Protein AF-A0A2X1PNI4-F1 (afdb_monomer_lite)

Sequence (66 aa):
MLDVVDLSRLQFALTALYHFIFVPLTLGLSFILVIMETIYVATGKEVYKDMTKFWGKLFGINFALG

Foldseek 3Di:
DQDPVNVVVVVVVVVVVQLVVLVVVLVVLVVVLVVLVVCCVVPVPCVSVVVSVVSVVVSVVSVVRD

Structure (mmCIF, N/CA/C/O backbone):
data_AF-A0A2X1PNI4-F1
#
_entry.id   AF-A0A2X1PNI4-F1
#
loop_
_atom_site.group_PDB
_atom_site.id
_atom_site.type_symbol
_atom_site.label_atom_id
_atom_site.label_alt_id
_atom_site.label_comp_id
_atom_site.label_asym_id
_atom_site.label_entity_id
_atom_site.label_seq_id
_atom_site.pdbx_PDB_ins_code
_atom_site.Cartn_x
_atom_site.Cartn_y
_atom_site.Cartn_z
_atom_site.occupancy
_atom_site.B_iso_or_equiv
_atom_site.auth_seq_id
_atom_site.auth_comp_id
_atom_site.auth_asym_id
_atom_site.auth_atom_id
_atom_site.pdbx_PDB_model_num
ATOM 1 N N . MET A 1 1 ? 12.220 0.470 -37.683 1.00 77.38 1 MET A N 1
ATOM 2 C CA . MET A 1 1 ? 12.192 -0.674 -36.746 1.00 77.38 1 MET A CA 1
ATOM 3 C C . MET A 1 1 ? 12.606 -0.119 -35.396 1.00 77.38 1 MET A C 1
ATOM 5 O O . MET A 1 1 ? 13.528 0.683 -35.398 1.00 77.38 1 MET A O 1
ATOM 9 N N . LEU A 1 2 ? 11.905 -0.443 -34.306 1.00 89.75 2 LEU A N 1
ATOM 10 C CA . LEU A 1 2 ? 12.351 -0.031 -32.968 1.00 89.75 2 LEU A CA 1
ATOM 11 C C . LEU A 1 2 ? 13.679 -0.727 -32.665 1.00 89.75 2 LEU A C 1
ATOM 13 O O . LEU A 1 2 ? 13.798 -1.929 -32.917 1.00 89.75 2 LEU A O 1
ATOM 17 N N . ASP A 1 3 ? 14.665 0.026 -32.187 1.00 95.44 3 ASP A N 1
ATOM 18 C CA . ASP A 1 3 ? 15.961 -0.528 -31.809 1.00 95.44 3 ASP A CA 1
ATOM 19 C C . ASP A 1 3 ? 15.951 -1.044 -30.357 1.00 95.44 3 ASP A C 1
ATOM 21 O O . A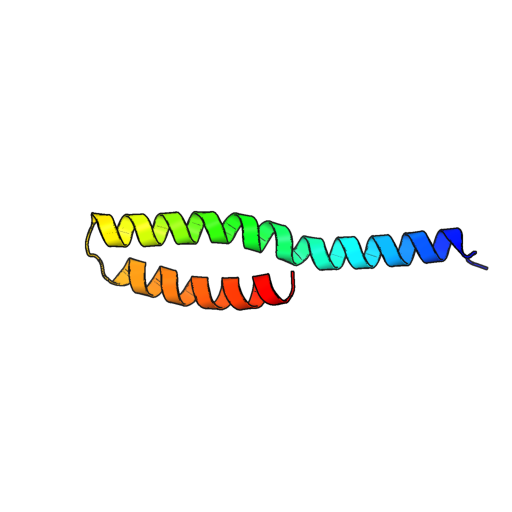SP A 1 3 ? 14.959 -0.941 -29.629 1.00 95.44 3 ASP A O 1
ATOM 25 N N . VAL A 1 4 ? 17.060 -1.649 -29.928 1.00 97.69 4 VAL A N 1
ATOM 26 C CA . VAL A 1 4 ? 17.185 -2.213 -28.575 1.00 97.69 4 VAL A CA 1
ATOM 27 C C . VAL A 1 4 ? 17.021 -1.138 -27.496 1.00 97.69 4 VAL A C 1
ATOM 29 O O . VAL A 1 4 ? 16.478 -1.427 -26.429 1.00 97.69 4 VAL A O 1
ATOM 32 N N . VAL A 1 5 ? 17.458 0.097 -27.755 1.00 98.00 5 VAL A N 1
ATOM 33 C CA . VAL A 1 5 ? 17.361 1.197 -26.788 1.00 98.00 5 VAL A CA 1
ATOM 34 C C . VAL A 1 5 ? 15.902 1.606 -26.610 1.00 98.00 5 VAL A C 1
ATOM 36 O O . VAL A 1 5 ? 15.439 1.737 -25.473 1.00 98.00 5 VAL A O 1
ATOM 39 N N . ASP A 1 6 ? 15.158 1.743 -27.704 1.00 98.12 6 ASP A N 1
ATOM 40 C CA . ASP A 1 6 ? 13.740 2.093 -27.672 1.00 98.12 6 ASP A CA 1
ATOM 41 C C . ASP A 1 6 ? 12.896 1.000 -27.003 1.00 98.12 6 ASP A C 1
ATOM 43 O O . ASP A 1 6 ? 12.048 1.297 -26.155 1.00 98.12 6 ASP A O 1
ATOM 47 N N . LEU A 1 7 ? 13.168 -0.274 -27.305 1.00 98.12 7 LEU A N 1
ATOM 48 C CA . LEU A 1 7 ? 12.500 -1.405 -26.650 1.00 98.12 7 LEU A CA 1
ATOM 49 C C . LEU A 1 7 ? 12.817 -1.469 -25.150 1.00 98.12 7 LEU A C 1
ATOM 51 O O . LEU A 1 7 ? 11.919 -1.709 -24.342 1.00 98.12 7 LEU A O 1
ATOM 55 N N . SER A 1 8 ? 14.064 -1.190 -24.764 1.00 98.12 8 SER A N 1
ATOM 56 C CA . SER A 1 8 ? 14.470 -1.157 -23.352 1.00 98.12 8 SER A CA 1
ATOM 57 C C . SER A 1 8 ? 13.754 -0.045 -22.582 1.00 98.12 8 SER A C 1
ATOM 59 O O . SER A 1 8 ? 13.291 -0.262 -21.461 1.00 98.12 8 SER A O 1
ATOM 61 N N . ARG A 1 9 ? 13.602 1.141 -23.189 1.00 98.19 9 ARG A N 1
ATOM 62 C CA . ARG A 1 9 ? 12.834 2.253 -22.601 1.00 98.19 9 ARG A CA 1
ATOM 63 C C . ARG A 1 9 ? 11.367 1.890 -22.425 1.00 98.19 9 ARG A C 1
ATOM 65 O O . ARG A 1 9 ? 10.806 2.169 -21.369 1.00 98.19 9 ARG A O 1
ATOM 72 N N . LEU A 1 10 ? 10.760 1.253 -23.427 1.00 98.31 10 LEU A N 1
ATOM 73 C CA . LEU A 1 10 ? 9.369 0.815 -23.351 1.00 98.31 10 LEU A CA 1
ATOM 74 C C . LEU A 1 10 ? 9.169 -0.236 -22.251 1.00 98.31 10 LEU A C 1
ATOM 76 O O . LEU A 1 10 ? 8.247 -0.107 -21.449 1.00 98.31 10 LEU A O 1
ATOM 80 N N . GLN A 1 11 ? 10.053 -1.232 -22.161 1.00 98.38 11 GLN A N 1
ATOM 81 C CA . GLN A 1 11 ? 10.008 -2.242 -21.101 1.00 98.38 11 GLN A CA 1
ATOM 82 C C . GLN A 1 11 ? 10.112 -1.601 -19.710 1.00 98.38 11 GLN A C 1
ATOM 84 O O . GLN A 1 11 ? 9.330 -1.936 -18.814 1.00 98.38 11 GLN A O 1
ATOM 89 N N . PHE A 1 12 ? 11.045 -0.660 -19.530 1.00 98.50 12 PHE A N 1
ATOM 90 C CA . PHE A 1 12 ? 11.189 0.063 -18.268 1.00 98.50 12 PHE A CA 1
ATOM 91 C C . PHE A 1 12 ? 9.941 0.890 -17.951 1.00 98.50 12 PHE A C 1
ATOM 93 O O . PHE A 1 12 ? 9.421 0.798 -16.843 1.00 98.50 12 PHE A O 1
ATOM 100 N N . ALA A 1 13 ? 9.429 1.651 -18.922 1.00 98.31 13 ALA A N 1
ATOM 101 C CA . ALA A 1 13 ? 8.239 2.477 -18.749 1.00 98.31 13 ALA A CA 1
ATOM 102 C C . ALA A 1 13 ? 7.025 1.640 -18.325 1.00 98.31 13 ALA A C 1
ATOM 104 O O . ALA A 1 13 ? 6.340 2.004 -17.373 1.00 98.31 13 ALA A O 1
ATOM 105 N N . LEU A 1 14 ? 6.791 0.495 -18.973 1.00 98.31 14 LEU A N 1
ATOM 106 C CA . LEU A 1 14 ? 5.705 -0.415 -18.606 1.00 98.31 14 LEU A CA 1
ATOM 107 C C . LEU A 1 14 ? 5.889 -0.957 -17.186 1.00 98.31 14 LEU A C 1
ATOM 109 O O . LEU A 1 14 ? 4.968 -0.873 -16.380 1.00 98.31 14 LEU A O 1
ATOM 113 N N . THR A 1 15 ? 7.083 -1.449 -16.855 1.00 97.94 15 THR A N 1
ATOM 114 C CA . THR A 1 15 ? 7.373 -1.992 -15.517 1.00 97.94 15 THR A CA 1
ATOM 115 C C . THR A 1 15 ? 7.175 -0.9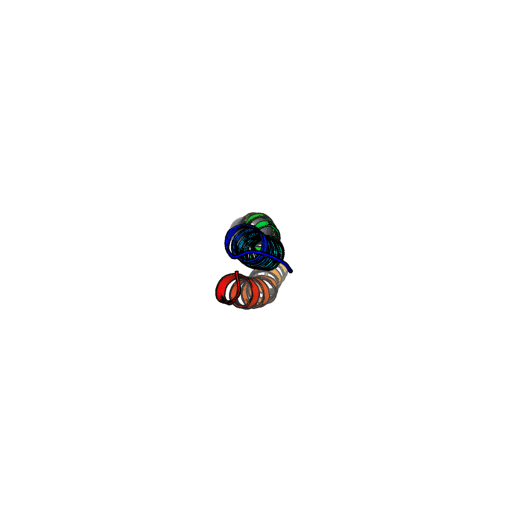35 -14.430 1.00 97.94 15 THR A C 1
ATOM 117 O O . THR A 1 15 ? 6.507 -1.191 -13.430 1.00 97.94 15 THR A O 1
ATOM 120 N N . ALA A 1 16 ? 7.704 0.272 -14.648 1.00 98.25 16 ALA A N 1
ATOM 121 C CA . ALA A 1 16 ? 7.585 1.383 -13.714 1.00 98.25 16 ALA A CA 1
ATOM 122 C C . ALA A 1 16 ? 6.124 1.815 -13.528 1.00 98.25 16 ALA A C 1
ATOM 124 O O . ALA A 1 16 ? 5.693 2.010 -12.395 1.00 98.25 16 ALA A O 1
ATOM 125 N N . LEU A 1 17 ? 5.348 1.917 -14.613 1.00 97.69 17 LEU A N 1
ATOM 126 C CA . LEU A 1 17 ? 3.929 2.271 -14.549 1.00 97.69 17 LEU A CA 1
ATOM 127 C C . LEU A 1 17 ? 3.119 1.226 -13.780 1.00 97.69 17 LEU A C 1
ATOM 129 O O . LEU A 1 17 ? 2.365 1.598 -12.885 1.00 97.69 17 LEU A O 1
ATOM 133 N N . TYR A 1 18 ? 3.293 -0.063 -14.091 1.00 96.88 18 TYR A N 1
ATOM 134 C CA . TYR A 1 18 ? 2.584 -1.131 -13.385 1.00 96.88 18 TYR A CA 1
ATOM 135 C C . TYR A 1 18 ? 2.933 -1.149 -11.896 1.00 96.88 18 TYR A C 1
ATOM 137 O O . TYR A 1 18 ? 2.027 -1.196 -11.069 1.00 96.88 18 TYR A O 1
ATOM 145 N N . HIS A 1 19 ? 4.214 -1.036 -11.541 1.00 97.12 19 HIS A N 1
ATOM 146 C CA . HIS A 1 19 ? 4.644 -0.981 -10.143 1.00 97.12 19 HIS A CA 1
ATOM 147 C C . HIS A 1 19 ? 4.058 0.238 -9.408 1.00 97.12 19 HIS A C 1
ATOM 149 O O . HIS A 1 19 ? 3.516 0.117 -8.307 1.00 97.12 19 HIS A O 1
ATOM 155 N N . PHE A 1 20 ? 4.077 1.418 -10.039 1.00 97.31 20 PHE A N 1
ATOM 156 C CA . PHE A 1 20 ? 3.631 2.661 -9.405 1.00 97.31 20 PHE A CA 1
ATOM 157 C C . PHE A 1 20 ? 2.105 2.791 -9.259 1.00 97.31 20 PHE A C 1
ATOM 159 O O . PHE A 1 20 ? 1.635 3.752 -8.659 1.00 97.31 20 PHE A O 1
ATOM 166 N N . ILE A 1 21 ? 1.314 1.829 -9.741 1.00 95.75 21 ILE A N 1
ATOM 167 C CA . ILE A 1 21 ? -0.109 1.716 -9.379 1.00 95.75 21 ILE A CA 1
ATOM 168 C C . ILE A 1 21 ? -0.251 1.223 -7.929 1.00 95.75 21 ILE A C 1
ATOM 170 O O . ILE A 1 21 ? -1.101 1.715 -7.186 1.00 95.75 21 ILE A O 1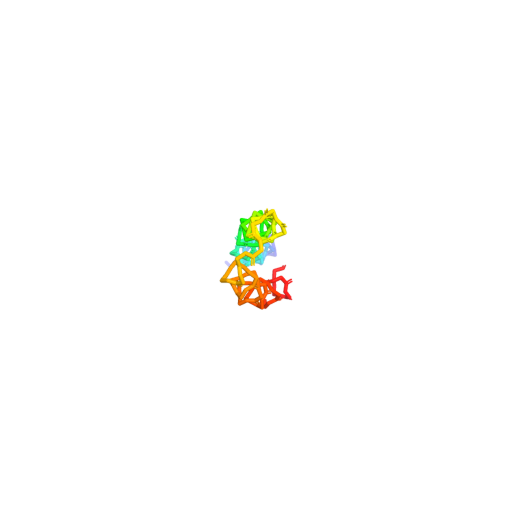
ATOM 174 N N . PHE A 1 22 ? 0.604 0.290 -7.504 1.00 97.75 22 PHE A N 1
ATOM 175 C CA . PHE A 1 22 ? 0.526 -0.344 -6.185 1.00 97.75 22 PHE A CA 1
ATOM 176 C C . PHE A 1 22 ? 1.247 0.469 -5.099 1.00 97.75 22 PHE A C 1
ATOM 178 O O . PHE A 1 22 ? 0.769 0.552 -3.965 1.00 97.75 22 PHE A O 1
ATOM 185 N N . VAL A 1 23 ? 2.367 1.118 -5.438 1.00 98.12 23 VAL A N 1
ATOM 186 C CA . VAL A 1 23 ? 3.194 1.915 -4.506 1.00 98.12 23 VAL A CA 1
ATOM 187 C C . VAL A 1 23 ? 2.414 2.992 -3.728 1.00 98.12 23 VAL A C 1
ATOM 189 O O . VAL A 1 23 ? 2.463 2.973 -2.494 1.00 98.12 23 VAL A O 1
ATOM 192 N N . PRO A 1 24 ? 1.686 3.932 -4.368 1.00 97.75 24 PRO A N 1
ATOM 193 C CA . PRO A 1 24 ? 0.980 4.988 -3.645 1.00 97.75 24 PRO A CA 1
ATOM 194 C C . PRO A 1 24 ? -0.157 4.427 -2.788 1.00 97.75 24 PRO A C 1
ATOM 196 O O . PRO A 1 24 ? -0.439 4.976 -1.722 1.00 97.75 24 PRO A O 1
ATOM 199 N N . LEU A 1 25 ? -0.773 3.315 -3.207 1.00 96.50 25 LEU A N 1
ATOM 200 C CA . LEU A 1 25 ? -1.809 2.653 -2.423 1.00 96.50 25 LEU A CA 1
ATOM 201 C C . LEU A 1 25 ? -1.221 2.007 -1.160 1.00 96.50 25 LEU A C 1
ATOM 203 O O . LEU A 1 25 ? -1.788 2.183 -0.084 1.00 96.50 25 LEU A O 1
ATOM 207 N N . THR A 1 26 ? -0.056 1.354 -1.254 1.00 97.62 26 THR A N 1
ATOM 208 C CA . THR A 1 26 ? 0.691 0.840 -0.090 1.00 97.62 26 THR A CA 1
ATOM 209 C C . THR A 1 26 ? 1.044 1.976 0.870 1.00 97.62 26 THR A C 1
ATOM 211 O O . THR A 1 26 ? 0.724 1.904 2.057 1.00 97.62 26 THR A O 1
ATOM 214 N N . LEU A 1 27 ? 1.660 3.051 0.368 1.00 97.94 27 LEU A N 1
ATOM 215 C CA . LEU A 1 27 ? 2.044 4.203 1.188 1.00 97.94 27 LEU A CA 1
ATOM 216 C C . LEU A 1 27 ? 0.832 4.824 1.892 1.00 97.94 27 LEU A C 1
ATOM 218 O O . LEU A 1 27 ? 0.854 4.974 3.111 1.00 97.94 27 LEU A O 1
ATOM 222 N N . GLY A 1 28 ? -0.245 5.119 1.161 1.00 98.00 28 GLY A N 1
ATOM 223 C CA . GLY A 1 28 ? -1.452 5.722 1.728 1.00 98.00 28 GLY A CA 1
ATOM 224 C C . GLY A 1 28 ? -2.154 4.818 2.743 1.00 98.00 28 GLY A C 1
ATOM 225 O O . GLY A 1 28 ? -2.417 5.243 3.870 1.00 98.00 28 GLY A O 1
ATOM 226 N N . LEU A 1 29 ? -2.416 3.557 2.383 1.00 97.94 29 LEU A N 1
ATOM 227 C CA . LEU A 1 29 ? -3.089 2.609 3.275 1.00 97.94 29 LEU A CA 1
ATOM 228 C C . LEU A 1 29 ? -2.278 2.333 4.541 1.00 97.94 29 LEU A C 1
ATOM 230 O O . LEU A 1 29 ? -2.887 2.169 5.592 1.00 97.94 29 LEU A O 1
ATOM 234 N N . SER A 1 30 ? -0.942 2.332 4.481 1.00 98.19 30 SER A N 1
ATOM 235 C CA . SER A 1 30 ? -0.111 2.110 5.672 1.00 98.19 30 SER A CA 1
ATOM 236 C C . SER A 1 30 ? -0.411 3.126 6.783 1.00 98.19 30 SER A C 1
ATOM 238 O O . SER A 1 30 ? -0.660 2.738 7.925 1.00 98.19 30 SER A O 1
ATOM 240 N N . PHE A 1 31 ? -0.509 4.417 6.444 1.00 98.56 31 PHE A N 1
ATOM 241 C CA . PHE A 1 31 ? -0.864 5.463 7.404 1.00 98.56 31 PHE A CA 1
ATOM 242 C C . PHE A 1 31 ? -2.313 5.345 7.871 1.00 98.56 31 PHE A C 1
ATOM 244 O O . PHE A 1 31 ? -2.581 5.509 9.060 1.00 98.56 31 PHE A O 1
ATOM 251 N N . ILE A 1 32 ? -3.247 5.023 6.971 1.00 98.44 32 ILE A N 1
ATOM 252 C CA . ILE A 1 32 ? -4.658 4.844 7.341 1.00 98.44 32 ILE A CA 1
ATOM 253 C C . ILE A 1 32 ? -4.804 3.675 8.330 1.00 98.44 32 ILE A C 1
ATOM 255 O O . ILE A 1 32 ? -5.504 3.817 9.330 1.00 98.44 32 ILE A O 1
ATOM 259 N N . LEU A 1 33 ? -4.115 2.551 8.106 1.00 98.75 33 LEU A N 1
ATOM 260 C CA . LEU A 1 33 ? -4.115 1.400 9.016 1.00 98.75 33 LEU A CA 1
ATOM 261 C C . LEU A 1 33 ? -3.554 1.759 10.390 1.00 98.75 33 LEU A C 1
ATOM 263 O O . LEU A 1 33 ? -4.177 1.434 11.398 1.00 98.75 33 LEU A O 1
ATOM 267 N N . VAL A 1 34 ? -2.426 2.476 10.439 1.00 98.75 34 VAL A N 1
ATOM 268 C CA . VAL A 1 34 ? -1.843 2.945 11.706 1.00 98.75 34 VAL A CA 1
ATOM 269 C C . VAL A 1 34 ? -2.810 3.868 12.446 1.00 98.75 34 VAL A C 1
ATOM 271 O O . VAL A 1 34 ? -2.988 3.719 13.654 1.00 98.75 34 VAL A O 1
ATOM 274 N N . ILE A 1 35 ? -3.476 4.789 11.744 1.00 98.81 35 ILE A N 1
ATOM 275 C CA . ILE A 1 35 ? -4.468 5.690 12.346 1.00 98.81 35 ILE A CA 1
ATOM 276 C C . ILE A 1 35 ? -5.655 4.895 12.904 1.00 98.81 35 ILE A C 1
ATOM 278 O O . ILE A 1 35 ? -6.037 5.109 14.053 1.00 98.81 35 ILE A O 1
ATOM 282 N N . MET A 1 36 ? -6.225 3.965 12.130 1.00 98.81 36 MET A N 1
ATOM 283 C CA . MET A 1 36 ? -7.363 3.147 12.570 1.00 98.81 36 MET A CA 1
ATOM 284 C C . MET A 1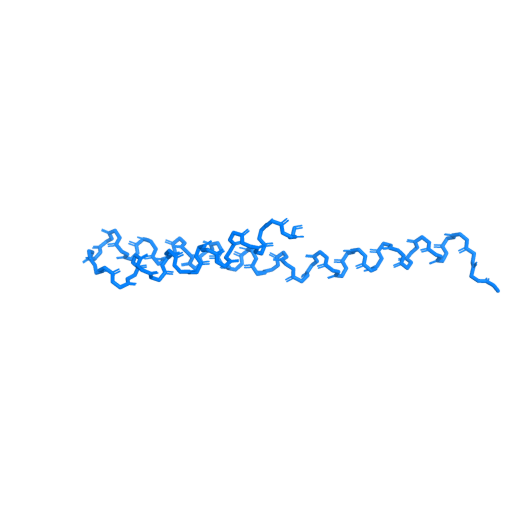 36 ? -7.010 2.295 13.793 1.00 98.81 36 MET A C 1
ATOM 286 O O . MET A 1 36 ? -7.749 2.312 14.778 1.00 98.81 36 MET A O 1
ATOM 290 N N . GLU A 1 37 ? -5.853 1.631 13.783 1.00 98.81 37 GLU A N 1
ATOM 291 C CA . GLU A 1 37 ? -5.390 0.828 14.918 1.00 98.81 37 GLU A CA 1
ATOM 292 C C . GLU A 1 37 ? -5.109 1.696 16.151 1.00 98.81 37 GLU A C 1
ATOM 294 O O . GLU A 1 37 ? -5.484 1.340 17.266 1.00 98.81 37 GLU A O 1
ATOM 299 N N . THR A 1 38 ? -4.528 2.885 15.963 1.00 98.81 38 THR A N 1
ATOM 300 C CA . THR A 1 38 ? -4.294 3.837 17.060 1.00 98.81 38 THR A CA 1
ATOM 301 C C . THR A 1 38 ? -5.613 4.283 17.692 1.00 98.81 38 THR A C 1
ATOM 303 O O . THR A 1 38 ? -5.729 4.311 18.917 1.00 98.81 38 THR A O 1
ATOM 306 N N . ILE A 1 39 ? -6.634 4.590 16.883 1.00 98.75 39 ILE A N 1
ATOM 307 C CA . ILE A 1 39 ? -7.969 4.946 17.388 1.00 98.75 39 ILE A CA 1
ATOM 308 C C . ILE A 1 39 ? -8.602 3.755 18.115 1.00 98.75 39 ILE A C 1
ATOM 310 O O . ILE A 1 39 ? -9.217 3.951 19.167 1.00 98.75 39 ILE A O 1
ATOM 314 N N . TYR A 1 40 ? -8.442 2.531 17.601 1.00 98.81 40 TYR A N 1
ATOM 315 C CA . TYR A 1 40 ? -8.906 1.329 18.290 1.00 98.81 40 TYR A CA 1
ATOM 316 C C . TYR A 1 40 ? -8.273 1.209 19.680 1.00 98.81 40 TYR A C 1
ATOM 318 O O . TYR A 1 40 ? -9.001 1.146 20.669 1.00 98.81 40 TYR A O 1
ATOM 326 N N . VAL A 1 41 ? -6.943 1.260 19.769 1.00 98.75 41 VAL A N 1
ATOM 327 C CA . VAL A 1 41 ? -6.209 1.141 21.039 1.00 98.75 41 VAL A CA 1
ATOM 328 C C . VAL A 1 41 ? -6.579 2.264 22.013 1.00 98.75 41 VAL A C 1
ATOM 330 O O . VAL A 1 41 ? -6.739 2.012 23.204 1.00 98.75 41 VAL A O 1
ATOM 333 N N . ALA A 1 42 ? -6.764 3.492 21.522 1.00 98.69 42 ALA A N 1
ATOM 334 C CA . ALA A 1 42 ? -7.102 4.638 22.364 1.00 98.69 42 ALA A CA 1
ATOM 335 C C . ALA A 1 42 ? -8.556 4.633 22.868 1.00 98.69 42 ALA A C 1
ATOM 337 O O . ALA A 1 42 ? -8.831 5.165 23.942 1.00 98.69 42 ALA A O 1
ATOM 338 N N . THR A 1 43 ? -9.502 4.085 22.096 1.00 98.62 43 THR A N 1
ATOM 339 C CA . THR A 1 43 ? -10.946 4.206 22.389 1.00 98.62 43 THR A CA 1
ATOM 340 C C . THR A 1 43 ? -11.633 2.896 22.765 1.00 98.62 43 THR A C 1
ATOM 342 O O . THR A 1 43 ? -12.755 2.933 23.266 1.00 98.62 43 THR A O 1
ATOM 345 N N . GLY A 1 44 ? -11.023 1.744 22.478 1.00 98.38 44 GLY A N 1
ATOM 346 C CA . GLY A 1 44 ? -11.624 0.417 22.647 1.00 98.38 44 GLY A CA 1
ATOM 347 C C . GLY A 1 44 ? -12.802 0.121 21.709 1.00 98.38 44 GLY A C 1
ATOM 348 O O . GLY A 1 44 ? -13.463 -0.905 21.854 1.00 98.38 44 GLY A O 1
ATOM 349 N N . LYS A 1 45 ? -13.110 1.002 20.747 1.00 98.62 45 LYS A N 1
ATOM 350 C CA . LYS A 1 45 ? -14.235 0.820 19.819 1.00 98.62 45 LYS A CA 1
ATOM 351 C C . LYS A 1 45 ? -13.889 -0.237 18.765 1.00 98.62 45 LYS A C 1
ATOM 353 O O . LYS A 1 45 ? -13.157 0.053 17.821 1.00 98.62 45 LYS A O 1
ATOM 358 N N . GLU A 1 46 ? -14.465 -1.433 18.895 1.00 98.62 46 GLU A N 1
ATOM 359 C CA . GLU A 1 46 ? -14.163 -2.597 18.037 1.00 98.62 46 GLU A CA 1
ATOM 360 C C . GLU A 1 46 ? -14.346 -2.340 16.529 1.00 98.62 46 GLU A C 1
ATOM 362 O O . GLU A 1 46 ? -13.603 -2.903 15.732 1.00 98.62 46 GLU A O 1
ATOM 367 N N . VAL A 1 47 ? -15.228 -1.416 16.120 1.00 98.69 47 VAL A N 1
ATOM 368 C CA . VAL A 1 47 ? -15.393 -1.049 14.699 1.00 98.69 47 VAL A CA 1
ATOM 369 C C . VAL A 1 47 ? -14.069 -0.661 14.029 1.00 98.69 47 VAL A C 1
ATOM 371 O O . VAL A 1 47 ? -13.827 -1.050 12.890 1.00 98.69 47 VAL A O 1
ATOM 374 N N . TYR A 1 48 ? -13.172 0.042 14.730 1.00 98.75 48 TYR A N 1
ATOM 375 C CA . TY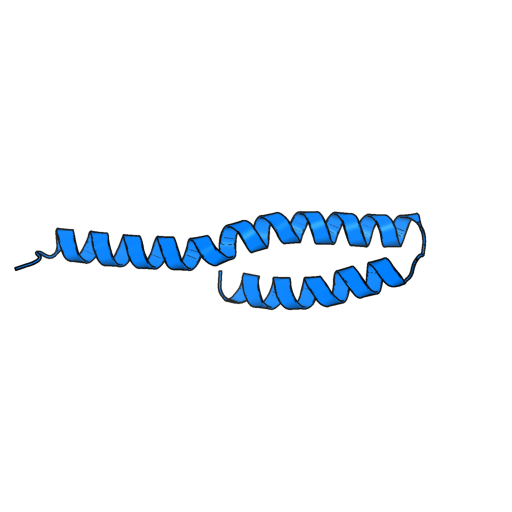R A 1 48 ? -11.887 0.445 14.153 1.00 98.75 48 TYR A CA 1
ATOM 376 C C . TYR A 1 48 ? -10.932 -0.737 13.983 1.00 98.75 48 TYR A C 1
ATOM 378 O O . TYR A 1 48 ? -10.206 -0.781 12.997 1.00 98.75 48 TYR A O 1
ATOM 386 N N . LYS A 1 49 ? -10.985 -1.733 14.872 1.00 98.75 49 LYS A N 1
ATOM 387 C CA . LYS A 1 49 ? -10.221 -2.980 14.739 1.00 98.75 49 LYS A CA 1
ATOM 388 C C . LYS A 1 49 ? -10.688 -3.795 13.538 1.00 98.75 49 LYS A C 1
ATOM 390 O O . LYS A 1 49 ? -9.869 -4.326 12.785 1.00 98.75 49 LYS A O 1
ATOM 395 N N . ASP A 1 50 ? -12.002 -3.887 13.346 1.00 98.81 50 ASP A N 1
ATOM 396 C CA . ASP A 1 50 ? -12.589 -4.577 12.197 1.00 98.81 50 ASP A CA 1
ATOM 397 C C . ASP A 1 50 ? -12.219 -3.871 10.888 1.00 98.81 50 ASP A C 1
ATOM 399 O O . ASP A 1 50 ? -11.828 -4.528 9.918 1.00 98.81 50 ASP A O 1
ATOM 403 N N . MET A 1 51 ? -12.235 -2.533 10.883 1.00 98.75 51 MET A N 1
ATOM 404 C CA . MET A 1 51 ? -11.746 -1.729 9.763 1.00 98.75 51 MET A CA 1
ATOM 405 C C . MET A 1 51 ? -10.254 -1.970 9.493 1.00 98.75 51 MET A C 1
ATOM 407 O O . MET A 1 51 ? -9.904 -2.253 8.345 1.00 98.75 51 MET A O 1
ATOM 411 N N . THR A 1 52 ? -9.381 -1.928 10.511 1.00 98.75 52 THR A N 1
ATOM 412 C CA . THR A 1 52 ? -7.943 -2.213 10.342 1.00 98.75 52 THR 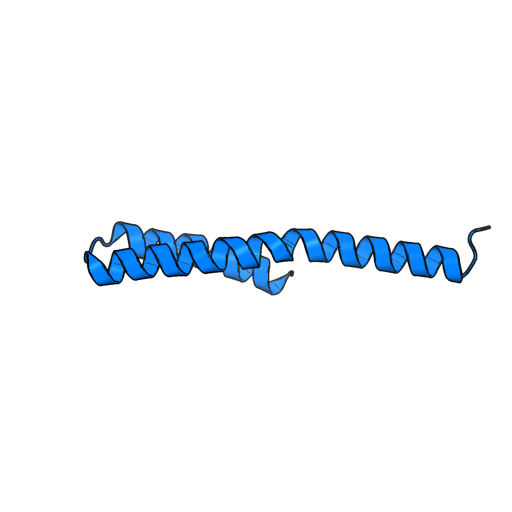A CA 1
ATOM 413 C C . THR A 1 52 ? -7.728 -3.592 9.724 1.00 98.75 52 THR A C 1
ATOM 415 O O . THR A 1 52 ? -6.956 -3.730 8.779 1.00 98.75 52 THR A O 1
ATOM 418 N N . LYS A 1 53 ? -8.436 -4.627 10.192 1.00 98.62 53 LYS A N 1
ATOM 419 C CA . LYS A 1 53 ? -8.306 -5.991 9.649 1.00 98.62 53 LYS A CA 1
ATOM 420 C C . LYS A 1 53 ? -8.797 -6.106 8.207 1.00 98.62 53 LYS A C 1
ATOM 422 O O . LYS A 1 53 ? -8.145 -6.760 7.391 1.00 98.62 53 LYS A O 1
ATOM 427 N N . PHE A 1 54 ? -9.940 -5.501 7.887 1.00 98.69 54 PHE A N 1
ATOM 428 C CA . PHE A 1 54 ? -10.498 -5.530 6.536 1.00 98.69 54 PHE A CA 1
ATOM 429 C C . PHE A 1 54 ? -9.559 -4.847 5.537 1.00 98.69 54 PHE A C 1
ATOM 431 O O . PHE A 1 54 ? -9.132 -5.468 4.560 1.00 98.69 54 PHE A O 1
ATOM 438 N N . TRP A 1 55 ? -9.180 -3.599 5.817 1.00 98.62 55 TRP A N 1
ATOM 439 C CA . TRP A 1 55 ? -8.277 -2.842 4.954 1.00 98.62 55 TRP A CA 1
ATOM 440 C C . TRP A 1 55 ? -6.865 -3.432 4.952 1.00 98.62 55 TRP A C 1
ATOM 442 O O . TRP A 1 55 ? -6.210 -3.425 3.915 1.00 98.62 55 TRP A O 1
ATOM 452 N N . GLY A 1 56 ? -6.424 -4.026 6.064 1.00 98.50 56 GLY A N 1
ATOM 453 C CA . GLY A 1 56 ? -5.141 -4.718 6.182 1.00 98.50 56 GLY A CA 1
ATOM 454 C C . GLY A 1 56 ? -5.035 -5.936 5.266 1.00 98.50 56 GLY A C 1
ATOM 455 O O . GLY A 1 56 ? -3.976 -6.194 4.698 1.00 98.50 56 GLY A O 1
ATOM 456 N N . LYS A 1 57 ? -6.144 -6.650 5.035 1.00 98.38 57 LYS A N 1
ATOM 457 C CA . LYS A 1 57 ? -6.189 -7.740 4.049 1.00 98.38 57 LYS A CA 1
ATOM 458 C C . LYS A 1 57 ? -5.972 -7.219 2.626 1.00 98.38 57 LYS A C 1
ATOM 460 O O . LYS A 1 57 ? -5.177 -7.791 1.886 1.00 98.38 57 LYS A O 1
ATOM 465 N N . LEU A 1 58 ? -6.658 -6.137 2.251 1.00 97.94 58 LEU A N 1
ATOM 466 C CA . LEU A 1 58 ? -6.505 -5.521 0.927 1.00 97.94 58 LEU A CA 1
ATOM 467 C C . LEU A 1 58 ? -5.109 -4.912 0.744 1.00 97.94 58 LEU A C 1
ATOM 469 O O . LEU A 1 58 ? -4.508 -5.077 -0.314 1.00 97.94 58 LEU A O 1
ATOM 473 N N . PHE A 1 59 ? -4.567 -4.290 1.793 1.00 98.31 59 PHE A N 1
ATOM 474 C CA . PHE A 1 59 ? -3.179 -3.840 1.842 1.00 98.31 59 PHE A CA 1
ATOM 475 C C . PHE A 1 59 ? -2.211 -4.997 1.588 1.00 98.31 59 PHE A C 1
ATOM 477 O O . PHE A 1 59 ? -1.326 -4.857 0.756 1.00 98.31 59 PHE A O 1
ATOM 484 N N . GLY A 1 60 ? -2.410 -6.153 2.230 1.00 97.81 60 GLY A N 1
ATOM 485 C CA . GLY A 1 60 ? -1.568 -7.332 2.016 1.00 97.81 60 GLY A CA 1
ATOM 486 C C . GLY A 1 60 ? -1.582 -7.832 0.567 1.00 97.81 60 GLY A C 1
ATOM 487 O O . GLY A 1 60 ? -0.531 -8.171 0.033 1.00 97.81 60 GLY A O 1
ATOM 488 N N . ILE A 1 61 ? -2.746 -7.822 -0.094 1.00 97.56 61 ILE A N 1
ATOM 489 C CA . ILE A 1 61 ? -2.859 -8.175 -1.522 1.00 97.56 61 ILE A CA 1
ATOM 490 C C . ILE A 1 61 ? -2.104 -7.159 -2.391 1.00 97.56 61 ILE A C 1
ATOM 492 O O . ILE A 1 61 ? -1.330 -7.554 -3.259 1.00 97.56 61 ILE A O 1
ATOM 496 N N . ASN A 1 62 ? -2.303 -5.861 -2.143 1.00 96.69 62 ASN A N 1
ATOM 497 C CA . ASN A 1 62 ? -1.617 -4.791 -2.871 1.00 96.69 62 ASN A CA 1
ATOM 498 C C . ASN A 1 62 ? -0.094 -4.854 -2.681 1.00 96.69 62 ASN A C 1
ATOM 500 O O . ASN A 1 62 ? 0.648 -4.711 -3.643 1.00 96.69 62 ASN A O 1
ATOM 504 N N . PHE A 1 63 ? 0.360 -5.111 -1.455 1.00 96.81 63 PHE A N 1
ATOM 505 C CA . PHE A 1 63 ? 1.772 -5.204 -1.092 1.00 96.81 63 PHE A CA 1
ATOM 506 C C . PHE A 1 63 ? 2.468 -6.432 -1.689 1.00 96.81 63 PHE A C 1
ATOM 508 O O . PHE A 1 63 ? 3.664 -6.396 -1.927 1.00 96.81 63 PHE A O 1
ATOM 515 N N . ALA A 1 64 ? 1.743 -7.527 -1.932 1.00 96.94 64 ALA A N 1
ATOM 516 C CA . ALA A 1 64 ? 2.319 -8.702 -2.585 1.00 96.94 64 ALA A CA 1
ATOM 517 C C . ALA A 1 64 ? 2.576 -8.486 -4.088 1.00 96.94 64 ALA A C 1
ATOM 519 O O . ALA A 1 64 ? 3.447 -9.140 -4.656 1.00 96.94 64 ALA A O 1
ATOM 520 N N . LEU A 1 65 ? 1.787 -7.617 -4.731 1.00 93.25 65 LEU A N 1
ATOM 521 C CA . LEU A 1 65 ? 1.899 -7.304 -6.159 1.00 93.25 65 LEU A CA 1
ATOM 522 C C . LEU A 1 65 ? 2.792 -6.094 -6.447 1.00 93.25 65 LEU A C 1
ATOM 524 O O . LEU A 1 65 ? 3.407 -6.051 -7.512 1.00 93.25 65 LEU A O 1
ATOM 528 N N . GLY A 1 66 ? 2.795 -5.110 -5.546 1.00 88.69 66 GLY A N 1
ATOM 529 C CA . GLY A 1 66 ? 3.614 -3.903 -5.638 1.00 88.69 66 GLY A CA 1
ATOM 530 C C . GLY A 1 66 ? 5.054 -4.167 -5.270 1.00 88.69 66 GLY A C 1
ATOM 531 O O . GLY A 1 66 ? 5.912 -3.917 -6.143 1.00 88.69 66 GLY A O 1
#

Secondary structure (DSSP, 8-state):
---HHHHHHHHHHHHHHHHHHHHHHHHHHHHHHHHHHHHHHHH--HHHHHHHHHHHHHHHHHHHH-

Radius of gyration: 18.27 Å; chains: 1; bounding box: 33×14×59 Å

InterPro domains:
  IPR002585 Cytochrome ubiquinol oxidase subunit 1 [PF01654] (7-66)
  IPR002585 Cytochrome ubiquinol oxidase subunit 1 [PTHR30365] (1-66)

Organism: Haemophilus influenzae (NCBI:txid727)

pLDDT: mean 97.45, std 3.06, range [77.38, 98.81]